Protein AF-A0A0G0URJ5-F1 (afdb_monomer)

Foldseek 3Di:
DLLADPLFKDFDDPVRVVVVPPPVDAPPPPPVPDPDVPRDDPGGDMDTDPLNVVSVPDPDDDSVVSVVSNVVSVVVVVVVVVCVVDVPVVVVVVVVCVVVVVVVVVVVVVVVVVVVVPPPDPPDPDDDDDDDDD

Secondary structure (DSSP, 8-state):
-TTS-TTTEEEPPHHHHHHHS-TT-S---EETTEE-TT-S-SSPPEEEPHHHHHHHT----SHHHHHHHHHHHHHHHHHHHHHHH-HHHHHHHHHHHHHHHHHHHHHHHHHHHHHHHTS----PPPP--S----

Radius of gyration: 27.91 Å; Cα contacts (8 Å, |Δi|>4): 62; chains: 1; bounding box: 58×48×79 Å

Solvent-accessible surface area (backbone atoms only — not comparable to full-atom values): 8361 Å² total; per-residue (Å²): 107,93,84,55,54,77,88,24,40,47,71,48,51,70,66,60,47,59,72,65,51,51,98,87,69,62,66,66,46,61,53,100,87,46,89,50,94,77,54,67,81,91,60,76,56,72,46,64,35,78,67,25,52,61,57,68,73,49,86,66,82,49,73,69,51,41,56,52,48,55,52,50,54,54,49,52,49,52,50,50,53,56,37,72,75,29,69,72,57,38,59,54,49,55,58,46,49,58,54,48,55,52,53,51,51,51,51,50,51,51,50,52,50,53,59,62,68,63,59,72,75,81,76,70,83,76,78,83,86,72,90,79,83,132

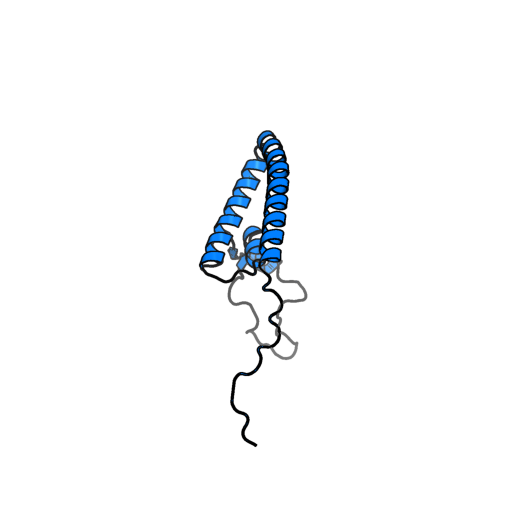Structure (mmCIF, N/CA/C/O backbone):
data_AF-A0A0G0URJ5-F1
#
_entry.id   AF-A0A0G0URJ5-F1
#
loop_
_atom_site.group_PDB
_atom_site.id
_atom_site.type_symbol
_atom_site.label_atom_id
_atom_site.label_alt_id
_atom_site.label_comp_id
_atom_site.label_asym_id
_atom_site.label_entity_id
_atom_site.label_seq_id
_atom_site.pdbx_PDB_ins_code
_atom_site.Cartn_x
_atom_site.Cartn_y
_atom_site.Cartn_z
_atom_site.occupancy
_atom_site.B_iso_or_equiv
_atom_site.auth_seq_id
_atom_site.auth_comp_id
_atom_site.auth_asym_id
_atom_site.auth_atom_id
_atom_site.pdbx_PDB_model_num
ATOM 1 N N . MET A 1 1 ? -0.668 -18.211 -2.301 1.00 58.12 1 MET A N 1
ATOM 2 C CA . MET A 1 1 ? -1.168 -17.404 -3.434 1.00 58.12 1 MET A CA 1
ATOM 3 C C . MET A 1 1 ? -2.301 -16.456 -3.048 1.00 58.12 1 MET A C 1
ATOM 5 O O . MET A 1 1 ? -2.323 -15.365 -3.582 1.00 58.12 1 MET A O 1
ATOM 9 N N . GLU A 1 2 ? -3.189 -16.776 -2.093 1.00 70.56 2 GLU A N 1
ATOM 10 C CA . GLU A 1 2 ? -4.295 -15.860 -1.712 1.00 70.56 2 GLU A CA 1
ATOM 11 C C . GLU A 1 2 ? -3.847 -14.458 -1.252 1.00 70.56 2 GLU A C 1
ATOM 13 O O . GLU A 1 2 ? -4.570 -13.488 -1.446 1.00 70.56 2 GLU A O 1
ATOM 18 N N . ARG A 1 3 ? -2.653 -14.340 -0.651 1.00 71.56 3 ARG A N 1
ATOM 19 C CA . ARG A 1 3 ? -2.109 -13.065 -0.162 1.00 71.56 3 ARG A CA 1
ATOM 20 C C . ARG A 1 3 ? -1.447 -12.218 -1.249 1.00 71.56 3 ARG A C 1
ATOM 22 O O . ARG A 1 3 ? -1.355 -11.023 -1.065 1.00 71.56 3 ARG A O 1
ATOM 29 N N . PHE A 1 4 ? -0.979 -12.788 -2.353 1.00 78.62 4 PHE A N 1
ATOM 30 C CA . PHE A 1 4 ? -0.248 -12.020 -3.363 1.00 78.62 4 PHE A CA 1
ATOM 31 C C . PHE A 1 4 ? -0.852 -12.301 -4.732 1.00 78.62 4 PHE A C 1
ATOM 33 O O . PHE A 1 4 ? -0.513 -13.307 -5.355 1.00 78.62 4 PHE A O 1
ATOM 40 N N . PRO A 1 5 ? -1.795 -11.452 -5.167 1.00 81.25 5 PRO A N 1
ATOM 41 C CA . PRO A 1 5 ? -2.285 -11.460 -6.535 1.00 81.25 5 PRO A CA 1
ATOM 42 C C . PRO A 1 5 ? -1.144 -11.248 -7.546 1.00 81.25 5 PRO A C 1
ATOM 44 O O . PRO A 1 5 ? -0.116 -10.661 -7.211 1.00 81.25 5 PRO A O 1
ATOM 47 N N . ASN A 1 6 ? -1.330 -11.679 -8.796 1.00 83.25 6 ASN A N 1
ATOM 48 C CA . ASN A 1 6 ? -0.296 -11.592 -9.842 1.00 83.25 6 ASN A CA 1
ATOM 49 C C . ASN A 1 6 ? 0.148 -10.150 -10.165 1.00 83.25 6 ASN A C 1
ATOM 51 O O . ASN A 1 6 ? 1.221 -9.943 -10.709 1.00 83.25 6 ASN A O 1
ATOM 55 N N . ASP A 1 7 ? -0.656 -9.145 -9.826 1.00 84.19 7 ASP A N 1
ATOM 56 C CA . ASP A 1 7 ? -0.343 -7.715 -9.949 1.00 84.19 7 ASP A CA 1
ATOM 57 C C . ASP A 1 7 ? 0.598 -7.188 -8.838 1.00 84.19 7 ASP A C 1
ATOM 59 O O . ASP A 1 7 ? 1.132 -6.083 -8.931 1.00 84.19 7 ASP A O 1
ATOM 63 N N . PHE A 1 8 ? 0.843 -7.980 -7.789 1.00 84.88 8 PHE A N 1
ATOM 64 C CA . PHE A 1 8 ? 1.654 -7.592 -6.626 1.00 84.88 8 PHE A CA 1
ATOM 65 C C . PHE A 1 8 ? 3.083 -8.137 -6.699 1.00 84.88 8 PHE A C 1
ATOM 67 O O . PHE A 1 8 ? 3.957 -7.692 -5.951 1.00 84.88 8 PHE A O 1
ATOM 74 N N . MET A 1 9 ? 3.330 -9.106 -7.577 1.00 86.56 9 MET A N 1
ATOM 75 C CA . MET A 1 9 ? 4.627 -9.746 -7.737 1.00 86.56 9 MET A CA 1
ATOM 76 C C . MET A 1 9 ? 4.837 -10.197 -9.177 1.00 86.56 9 MET A C 1
ATOM 78 O O . MET A 1 9 ? 3.913 -10.674 -9.826 1.00 86.56 9 MET A O 1
ATOM 82 N N . PHE A 1 10 ? 6.069 -10.106 -9.652 1.00 87.75 10 PHE A N 1
ATOM 83 C CA . PHE A 1 10 ? 6.470 -10.590 -10.967 1.00 87.75 10 PHE A CA 1
ATOM 84 C C . PHE A 1 10 ? 7.760 -11.392 -10.839 1.00 87.75 10 PHE A C 1
ATOM 86 O O . PHE A 1 10 ? 8.513 -11.237 -9.878 1.00 87.75 10 PHE A O 1
ATOM 93 N N . GLN A 1 11 ? 7.985 -12.318 -11.765 1.00 88.50 11 GLN A N 1
ATOM 94 C CA . GLN A 1 11 ? 9.222 -13.086 -11.786 1.00 88.50 11 GLN A CA 1
ATOM 95 C C . GLN A 1 11 ? 10.289 -12.284 -12.521 1.00 88.50 11 GLN A C 1
ATOM 97 O O . GLN A 1 11 ? 10.015 -11.762 -13.601 1.00 88.50 11 GLN A O 1
ATOM 102 N N . LEU A 1 12 ? 11.482 -12.191 -11.936 1.00 84.50 12 LEU A N 1
ATOM 103 C CA . LEU A 1 12 ? 12.604 -11.520 -12.583 1.00 84.50 12 LEU A CA 1
ATOM 104 C C . LEU A 1 12 ? 13.073 -12.321 -13.794 1.00 84.50 12 LEU A C 1
ATOM 106 O O . LEU A 1 12 ? 13.077 -13.558 -13.776 1.00 84.50 12 LEU A O 1
ATOM 110 N N . THR A 1 13 ? 13.496 -11.613 -14.834 1.00 86.50 13 THR A N 1
ATOM 111 C CA . THR A 1 13 ? 14.182 -12.229 -15.969 1.00 86.50 13 THR A CA 1
ATOM 112 C C . THR A 1 13 ? 15.576 -12.699 -15.560 1.00 86.50 13 THR A C 1
ATOM 114 O O . THR A 1 13 ? 16.129 -12.291 -14.536 1.00 86.50 13 THR A O 1
ATOM 117 N N . LYS A 1 14 ? 16.166 -13.584 -16.370 1.00 81.88 14 LYS A N 1
ATOM 118 C CA . LYS A 1 14 ? 17.525 -14.073 -16.124 1.00 81.88 14 LYS A CA 1
ATOM 119 C C . LYS A 1 14 ? 18.544 -12.929 -16.135 1.00 81.88 14 LYS A C 1
ATOM 121 O O . LYS A 1 14 ? 19.390 -12.884 -15.254 1.00 81.88 14 LYS A O 1
ATOM 126 N N . GLU A 1 15 ? 18.397 -11.988 -17.062 1.00 81.19 15 GLU A N 1
ATOM 127 C CA . GLU A 1 15 ? 19.266 -10.813 -17.186 1.00 81.19 15 GLU A CA 1
ATOM 128 C C . GLU A 1 15 ? 19.136 -9.870 -15.981 1.00 81.19 15 GLU A C 1
ATOM 130 O O . GLU A 1 15 ? 20.139 -9.469 -15.395 1.00 81.19 15 GLU A O 1
ATOM 135 N N . GLU A 1 16 ? 17.910 -9.551 -15.547 1.00 80.31 16 GLU A N 1
ATOM 136 C CA . GLU A 1 16 ? 17.685 -8.743 -14.338 1.00 80.31 16 GLU A CA 1
ATOM 137 C C . GLU A 1 16 ? 18.256 -9.424 -13.093 1.00 80.31 16 GLU A C 1
ATOM 139 O O . GLU A 1 16 ? 18.859 -8.767 -12.247 1.00 80.31 16 GLU A O 1
ATOM 144 N N . PHE A 1 17 ? 18.091 -10.743 -12.982 1.00 78.69 17 PHE A N 1
ATOM 145 C CA . PHE A 1 17 ? 18.622 -11.500 -11.857 1.00 78.69 17 PHE A CA 1
ATOM 146 C C . PHE A 1 17 ? 20.155 -11.540 -11.855 1.00 78.69 17 PHE A C 1
ATOM 148 O O . PHE A 1 17 ? 20.759 -11.344 -10.804 1.00 78.69 17 PHE A O 1
ATOM 155 N N . GLU A 1 18 ? 20.790 -11.731 -13.013 1.00 74.38 18 GLU A N 1
ATOM 156 C CA . GLU A 1 18 ? 22.251 -11.686 -13.155 1.00 74.38 18 GLU A CA 1
ATOM 157 C C . GLU A 1 18 ? 22.821 -10.302 -12.812 1.00 74.38 18 GLU A C 1
ATOM 159 O O . GLU A 1 18 ? 23.851 -10.223 -12.146 1.00 74.38 18 GLU A O 1
ATOM 164 N N . ASN A 1 19 ? 22.115 -9.221 -13.154 1.00 71.38 19 ASN A N 1
ATOM 165 C CA . ASN A 1 19 ? 22.496 -7.856 -12.772 1.00 71.38 19 ASN A CA 1
ATOM 166 C C . ASN A 1 19 ? 22.301 -7.557 -11.271 1.00 71.38 19 ASN A C 1
ATOM 168 O O . ASN A 1 19 ? 22.989 -6.699 -10.719 1.00 71.38 19 ASN A O 1
ATOM 172 N N . LEU A 1 20 ? 21.366 -8.242 -10.602 1.00 65.94 20 LEU A N 1
ATOM 173 C CA . LEU A 1 20 ? 21.119 -8.116 -9.157 1.00 65.94 20 LEU A CA 1
ATOM 174 C C . LEU A 1 20 ? 22.081 -8.954 -8.307 1.00 65.94 20 LEU A C 1
ATOM 176 O O . LEU A 1 20 ? 22.232 -8.698 -7.109 1.00 65.94 20 LEU A O 1
ATOM 180 N N . ILE A 1 21 ? 22.717 -9.963 -8.903 1.00 60.72 21 ILE A N 1
ATOM 181 C CA . ILE A 1 21 ? 23.723 -10.778 -8.237 1.00 60.72 21 ILE A CA 1
ATOM 182 C C . ILE A 1 21 ? 24.956 -9.903 -7.960 1.00 60.72 21 ILE A C 1
ATOM 184 O O . ILE A 1 21 ? 25.727 -9.544 -8.845 1.00 60.72 21 ILE A O 1
ATOM 188 N N . PHE A 1 22 ? 25.127 -9.543 -6.689 1.00 55.81 22 PHE A N 1
ATOM 189 C CA . PHE A 1 22 ? 26.247 -8.751 -6.194 1.00 55.81 22 PHE A CA 1
ATOM 190 C C . PHE A 1 22 ? 27.583 -9.410 -6.574 1.00 55.81 22 PHE A C 1
ATOM 192 O O . PHE A 1 22 ? 27.808 -10.572 -6.233 1.00 55.81 22 PHE A O 1
ATOM 199 N N . GLN A 1 23 ? 28.492 -8.655 -7.208 1.00 54.16 23 GLN A N 1
ATOM 200 C CA . GLN A 1 23 ? 29.807 -9.129 -7.684 1.00 54.16 23 GLN A CA 1
ATOM 201 C C . GLN A 1 23 ? 30.663 -9.843 -6.616 1.00 54.16 23 GLN A C 1
ATOM 203 O O . GLN A 1 23 ? 31.573 -10.589 -6.961 1.00 54.16 23 GLN A O 1
ATOM 208 N N . PHE A 1 24 ? 30.369 -9.644 -5.326 1.00 51.38 24 PHE A N 1
ATOM 209 C CA . PHE A 1 24 ? 31.146 -10.182 -4.203 1.00 51.38 24 PHE A CA 1
ATOM 210 C C . PHE A 1 24 ? 30.342 -11.052 -3.222 1.00 51.38 24 PHE A C 1
ATOM 212 O O . PHE A 1 24 ? 30.843 -11.368 -2.145 1.00 51.38 24 PHE A O 1
ATOM 219 N N . GLY A 1 25 ? 29.098 -11.424 -3.541 1.00 50.22 25 GLY A N 1
ATOM 220 C CA . GLY A 1 25 ? 28.185 -11.978 -2.534 1.00 50.22 25 GLY A CA 1
ATOM 221 C C . GLY A 1 25 ? 27.086 -12.887 -3.064 1.00 50.22 25 GLY A C 1
ATOM 222 O O . GLY A 1 25 ? 25.999 -12.917 -2.499 1.00 50.22 25 GLY A O 1
ATOM 223 N N . THR A 1 26 ? 27.329 -13.628 -4.137 1.00 47.75 26 THR A N 1
ATOM 224 C CA . THR A 1 26 ? 26.528 -14.819 -4.444 1.00 47.75 26 THR A CA 1
ATOM 225 C C . THR A 1 26 ? 27.093 -16.006 -3.687 1.00 47.75 26 THR A C 1
ATOM 227 O O . THR A 1 26 ? 28.287 -16.054 -3.401 1.00 47.75 26 THR A O 1
ATOM 230 N N . SER A 1 27 ? 26.238 -16.981 -3.389 1.00 43.03 27 SER A N 1
ATOM 231 C CA . SER A 1 27 ? 26.580 -18.300 -2.860 1.00 43.03 27 SER A CA 1
ATOM 232 C C . SER A 1 27 ? 27.488 -19.087 -3.816 1.00 43.03 27 SER A C 1
ATOM 234 O O . SER A 1 27 ? 27.131 -20.147 -4.324 1.00 43.03 27 SER A O 1
ATOM 236 N N . ASN A 1 28 ? 28.709 -18.605 -4.031 1.00 44.19 28 ASN A N 1
ATOM 237 C CA . ASN A 1 28 ? 29.814 -19.459 -4.394 1.00 44.19 28 ASN A CA 1
ATOM 238 C C . ASN A 1 28 ? 30.131 -20.288 -3.153 1.00 44.19 28 ASN A C 1
ATOM 240 O O . ASN A 1 28 ? 30.991 -19.971 -2.339 1.00 44.19 28 ASN A O 1
ATOM 244 N N . LEU A 1 29 ? 29.485 -21.444 -3.091 1.00 43.75 29 LEU A N 1
ATOM 245 C CA . LEU A 1 29 ? 30.058 -22.667 -2.542 1.00 43.75 29 LEU A CA 1
ATOM 246 C C . LEU A 1 29 ? 31.277 -23.131 -3.389 1.00 43.75 29 LEU A C 1
ATOM 248 O O . LEU A 1 29 ? 31.467 -24.313 -3.655 1.00 43.75 29 LEU A O 1
ATOM 252 N N . MET A 1 30 ? 32.096 -22.176 -3.836 1.00 41.94 30 MET A N 1
ATOM 253 C CA . MET A 1 30 ? 33.453 -22.368 -4.314 1.00 41.94 30 MET A CA 1
ATOM 254 C C . MET A 1 30 ? 34.363 -21.780 -3.242 1.00 41.94 30 MET A C 1
ATOM 256 O O . MET A 1 30 ? 34.964 -20.720 -3.409 1.00 41.94 30 MET A O 1
ATOM 260 N N . SER A 1 31 ? 34.465 -22.480 -2.112 1.00 42.38 31 SER A N 1
ATOM 261 C CA . SER A 1 31 ? 35.747 -22.448 -1.423 1.00 42.38 31 SER A CA 1
ATOM 262 C C . SER A 1 31 ? 36.749 -23.111 -2.371 1.00 42.38 31 SER A C 1
ATOM 264 O O . SER A 1 31 ? 36.411 -24.081 -3.052 1.00 42.38 31 SER A O 1
ATOM 266 N N . GLN A 1 32 ? 37.979 -22.603 -2.431 1.00 50.03 32 GLN A N 1
ATOM 267 C CA . GLN A 1 32 ? 39.060 -23.129 -3.282 1.00 50.03 32 GLN A CA 1
ATOM 268 C C . GLN A 1 32 ? 39.372 -24.625 -3.057 1.00 50.03 32 GLN A C 1
ATOM 270 O O . GLN A 1 32 ? 40.215 -25.183 -3.749 1.00 50.03 32 GLN A O 1
ATOM 275 N N . PHE A 1 33 ? 38.693 -25.278 -2.109 1.00 50.62 33 PHE A N 1
ATOM 276 C CA . PHE A 1 33 ? 38.913 -26.657 -1.704 1.00 50.62 33 PHE A CA 1
ATOM 277 C C . PHE A 1 33 ? 37.698 -27.586 -1.854 1.00 50.62 33 PHE A C 1
ATOM 279 O O . PHE A 1 33 ? 37.867 -28.799 -1.762 1.00 50.62 33 PHE A O 1
ATOM 286 N N . VAL A 1 34 ? 36.480 -27.076 -2.091 1.00 39.97 34 VAL A N 1
ATOM 287 C CA . VAL A 1 34 ? 35.282 -27.923 -2.238 1.00 39.97 34 VAL A CA 1
ATOM 288 C C . VAL A 1 34 ? 34.396 -27.378 -3.354 1.00 39.97 34 VAL A C 1
ATOM 290 O O . VAL A 1 34 ? 33.678 -26.398 -3.180 1.00 39.97 34 VAL A O 1
ATOM 293 N N . ILE A 1 35 ? 34.421 -28.045 -4.509 1.00 43.66 35 ILE A N 1
ATOM 294 C CA . ILE A 1 35 ? 33.499 -27.780 -5.617 1.00 43.66 35 ILE A CA 1
ATOM 295 C C . ILE A 1 35 ? 32.158 -28.414 -5.249 1.00 43.66 35 ILE A C 1
ATOM 297 O O . ILE A 1 35 ? 31.915 -29.584 -5.539 1.00 43.66 35 ILE A O 1
ATOM 301 N N . SER A 1 36 ? 31.268 -27.664 -4.602 1.00 44.12 36 SER A N 1
ATOM 302 C CA . SER A 1 36 ? 29.866 -28.082 -4.526 1.00 44.12 36 SER A CA 1
ATOM 303 C C . SER A 1 36 ? 29.038 -27.262 -5.513 1.00 44.12 36 SER A C 1
ATOM 305 O O . SER A 1 36 ? 28.687 -26.111 -5.286 1.00 44.12 36 SER A O 1
ATOM 307 N N . SER A 1 37 ? 28.704 -27.891 -6.643 1.00 52.03 37 SER A N 1
ATOM 308 C CA . SER A 1 37 ? 27.916 -27.333 -7.759 1.00 52.03 37 SER A CA 1
ATOM 309 C C . SER A 1 37 ? 26.422 -27.124 -7.451 1.00 52.03 37 SER A C 1
ATOM 311 O O . SER A 1 37 ? 25.607 -26.954 -8.354 1.00 52.03 37 SER A O 1
ATOM 313 N N . HIS A 1 38 ? 26.029 -27.159 -6.177 1.00 49.25 38 HIS A N 1
ATOM 314 C CA . HIS A 1 38 ? 24.633 -27.305 -5.755 1.00 49.25 38 HIS A CA 1
ATOM 315 C C . HIS A 1 38 ? 24.042 -26.045 -5.094 1.00 49.25 38 HIS A C 1
ATOM 317 O O . HIS A 1 38 ? 22.924 -26.101 -4.587 1.00 49.25 38 HIS A O 1
ATOM 323 N N . GLY A 1 39 ? 24.762 -24.916 -5.105 1.00 51.16 39 GLY A N 1
ATOM 324 C CA . GLY A 1 39 ? 24.452 -23.726 -4.295 1.00 51.16 39 GLY A CA 1
ATOM 325 C C . GLY A 1 39 ? 23.729 -22.562 -4.986 1.00 51.16 39 GLY A C 1
ATOM 326 O O . GLY A 1 39 ? 23.556 -21.520 -4.358 1.00 51.16 39 GLY A O 1
ATOM 327 N N . GLY A 1 40 ? 23.329 -22.696 -6.254 1.00 62.84 40 GLY A N 1
ATOM 328 C CA . GLY A 1 40 ? 22.601 -21.651 -6.987 1.00 62.84 40 GLY A CA 1
ATOM 329 C C . GLY A 1 40 ? 21.078 -21.747 -6.829 1.00 62.84 40 GLY A C 1
ATOM 330 O O . GLY A 1 40 ? 20.519 -22.843 -6.711 1.00 62.84 40 GLY A O 1
ATOM 331 N N . THR A 1 41 ? 20.376 -20.611 -6.873 1.00 61.94 41 THR A N 1
ATOM 332 C CA . THR A 1 41 ? 18.908 -20.580 -6.968 1.00 61.94 41 THR A CA 1
ATOM 333 C C . THR A 1 41 ? 18.456 -21.259 -8.265 1.00 61.94 41 THR A C 1
ATOM 335 O O . THR A 1 41 ? 18.621 -20.729 -9.357 1.00 61.94 41 THR A O 1
ATOM 338 N N . ARG A 1 42 ? 17.856 -22.454 -8.158 1.00 67.81 42 ARG A N 1
ATOM 339 C CA . ARG A 1 42 ? 17.393 -23.251 -9.318 1.00 67.81 42 ARG A CA 1
ATOM 340 C C . ARG A 1 42 ? 16.195 -22.643 -10.060 1.00 67.81 42 ARG A C 1
ATOM 342 O O . ARG A 1 42 ? 15.844 -23.108 -11.139 1.00 67.81 42 ARG A O 1
ATOM 349 N N . LYS A 1 43 ? 15.527 -21.657 -9.457 1.00 71.50 43 LYS A N 1
ATOM 350 C CA . LYS A 1 43 ? 14.370 -20.944 -10.010 1.00 71.50 43 LYS A CA 1
ATOM 351 C C . LYS A 1 43 ? 14.616 -19.446 -9.896 1.00 71.50 43 LYS A C 1
ATOM 353 O O . LYS A 1 43 ? 15.133 -19.000 -8.872 1.00 71.50 43 LYS A O 1
ATOM 358 N N . LEU A 1 44 ? 14.212 -18.698 -10.922 1.00 81.06 44 LEU A N 1
ATOM 359 C CA . LEU A 1 44 ? 14.271 -17.239 -10.907 1.00 81.06 44 LEU A CA 1
ATOM 360 C C . LEU A 1 44 ? 13.393 -16.702 -9.766 1.00 81.06 44 LEU A C 1
ATOM 362 O O . LEU A 1 44 ? 12.254 -17.171 -9.619 1.00 81.06 44 LEU A O 1
ATOM 366 N N . PRO A 1 45 ? 13.905 -15.773 -8.945 1.00 82.62 45 PRO A N 1
ATOM 367 C CA . PRO A 1 45 ? 13.153 -15.230 -7.825 1.00 82.62 45 PRO A CA 1
ATOM 368 C C . PRO A 1 45 ? 12.002 -14.335 -8.296 1.00 82.62 45 PRO A C 1
ATOM 370 O O . PRO A 1 45 ? 12.023 -13.765 -9.387 1.00 82.62 45 PRO A O 1
ATOM 373 N N . TYR A 1 46 ? 10.998 -14.199 -7.432 1.00 84.75 46 TYR A N 1
ATOM 374 C CA . TYR A 1 46 ? 9.937 -13.215 -7.602 1.00 84.75 46 TYR A CA 1
ATOM 375 C C . TYR A 1 46 ? 10.311 -11.910 -6.902 1.00 84.75 46 TYR A C 1
ATOM 377 O O . TYR A 1 46 ? 10.766 -11.928 -5.757 1.00 84.75 46 TYR A O 1
ATOM 385 N N . ALA A 1 47 ? 10.070 -10.795 -7.579 1.00 84.50 47 ALA A N 1
ATOM 386 C CA . ALA A 1 47 ? 10.143 -9.453 -7.029 1.00 84.50 47 ALA A CA 1
ATOM 387 C C . ALA A 1 47 ? 8.730 -8.917 -6.771 1.00 84.50 47 ALA A C 1
ATOM 389 O O . ALA A 1 47 ? 7.773 -9.273 -7.461 1.00 84.50 47 ALA A O 1
ATOM 390 N N . PHE A 1 48 ? 8.596 -8.062 -5.759 1.00 85.25 48 PHE A N 1
ATOM 391 C CA . PHE A 1 48 ? 7.332 -7.412 -5.426 1.00 85.25 48 PHE A CA 1
ATOM 392 C C . PHE A 1 48 ? 7.244 -6.042 -6.089 1.00 85.25 48 PHE A C 1
ATOM 394 O O . PHE A 1 48 ? 8.227 -5.306 -6.147 1.00 85.25 48 PHE A O 1
ATOM 401 N N . THR A 1 49 ? 6.048 -5.683 -6.547 1.00 85.75 49 THR A N 1
ATOM 402 C CA . THR A 1 49 ? 5.743 -4.308 -6.959 1.00 85.75 49 THR A CA 1
ATOM 403 C C . THR A 1 49 ? 5.604 -3.415 -5.720 1.00 85.75 49 THR A C 1
ATOM 405 O O . THR A 1 49 ? 5.508 -3.915 -4.597 1.00 85.75 49 THR A O 1
ATOM 408 N N . GLU A 1 50 ? 5.551 -2.089 -5.881 1.00 80.62 50 GLU A N 1
ATOM 409 C CA . GLU A 1 50 ? 5.350 -1.153 -4.754 1.00 80.62 50 GLU A CA 1
ATOM 410 C C . GLU A 1 50 ? 4.127 -1.528 -3.893 1.00 80.62 50 GLU A C 1
ATOM 412 O O . GLU A 1 50 ? 4.164 -1.500 -2.661 1.00 80.62 50 GLU A O 1
ATOM 417 N N . GLN A 1 51 ? 3.053 -1.961 -4.557 1.00 81.00 51 GLN A N 1
ATOM 418 C CA . GLN A 1 51 ? 1.824 -2.451 -3.930 1.00 81.00 51 GLN A CA 1
ATOM 419 C C . GLN A 1 51 ? 2.049 -3.786 -3.199 1.00 81.00 51 GLN A C 1
ATOM 421 O O . GLN A 1 51 ? 1.524 -3.994 -2.104 1.00 81.00 51 GLN A O 1
ATOM 426 N N . GLY A 1 52 ? 2.878 -4.669 -3.765 1.00 80.12 52 GLY A N 1
ATOM 427 C CA . GLY A 1 52 ? 3.364 -5.898 -3.132 1.00 80.12 52 GLY A CA 1
ATOM 428 C C . GLY A 1 52 ? 4.109 -5.656 -1.823 1.00 80.12 52 GLY A C 1
ATOM 429 O O . GLY A 1 52 ? 3.835 -6.323 -0.823 1.00 80.12 52 GLY A O 1
ATOM 430 N N . VAL A 1 53 ? 4.990 -4.654 -1.796 1.00 77.50 53 VAL A N 1
ATOM 431 C CA . VAL A 1 53 ? 5.735 -4.263 -0.588 1.00 77.50 53 VAL A CA 1
ATOM 432 C C . VAL A 1 53 ? 4.793 -3.708 0.486 1.00 77.50 53 VAL A C 1
ATOM 434 O O . VAL A 1 53 ? 4.893 -4.095 1.652 1.00 77.50 53 VAL A O 1
ATOM 437 N N . ALA A 1 54 ? 3.814 -2.881 0.104 1.00 78.88 54 ALA A N 1
ATOM 438 C CA . ALA A 1 54 ? 2.773 -2.406 1.022 1.00 78.88 54 ALA A CA 1
ATOM 439 C C . ALA A 1 54 ? 1.905 -3.550 1.583 1.00 78.88 54 ALA A C 1
ATOM 441 O O . ALA A 1 54 ? 1.405 -3.483 2.705 1.00 78.88 54 ALA A O 1
ATOM 442 N N . MET A 1 55 ? 1.740 -4.635 0.826 1.00 79.56 55 MET A N 1
ATOM 443 C CA . MET A 1 55 ? 1.011 -5.808 1.292 1.00 79.56 55 MET A CA 1
ATOM 444 C C . MET A 1 55 ? 1.822 -6.660 2.280 1.00 79.56 55 MET A C 1
ATOM 446 O O . MET A 1 55 ? 1.247 -7.218 3.223 1.00 79.56 55 MET A O 1
ATOM 450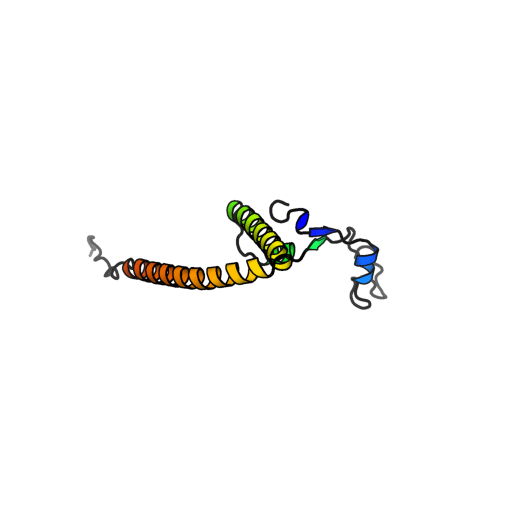 N N . LEU A 1 56 ? 3.148 -6.725 2.110 1.00 72.12 56 LEU A N 1
ATOM 451 C CA . LEU A 1 56 ? 4.067 -7.404 3.033 1.00 72.12 56 LEU A CA 1
ATOM 452 C C . LEU A 1 56 ? 4.129 -6.735 4.408 1.00 72.12 56 LEU A C 1
ATOM 454 O O . LEU A 1 56 ? 4.218 -7.434 5.414 1.00 72.12 56 LEU A O 1
ATOM 458 N N . SER A 1 57 ? 4.031 -5.405 4.466 1.00 67.69 57 SER A N 1
ATOM 459 C CA . SER A 1 57 ? 4.072 -4.658 5.730 1.00 67.69 57 SER A CA 1
ATOM 460 C C . SER A 1 57 ? 2.790 -4.782 6.569 1.00 67.69 57 SER A C 1
ATOM 462 O O . SER A 1 57 ? 2.733 -4.287 7.696 1.00 67.69 57 SER A O 1
ATOM 464 N N . SER A 1 58 ? 1.759 -5.471 6.065 1.00 74.75 58 SER A N 1
ATOM 465 C CA . SER A 1 58 ? 0.506 -5.680 6.793 1.00 74.75 58 SER A CA 1
ATOM 466 C C . SER A 1 58 ? 0.585 -6.848 7.792 1.00 74.75 58 SER A C 1
ATOM 468 O O . SER A 1 58 ? 0.789 -8.006 7.428 1.00 74.75 58 SER A O 1
ATOM 470 N N . VAL A 1 59 ? 0.337 -6.547 9.072 1.00 74.19 59 VAL A N 1
ATOM 471 C CA . VAL A 1 59 ? 0.343 -7.516 10.195 1.00 74.19 59 VAL A CA 1
ATOM 472 C C . VAL A 1 59 ? -0.885 -8.446 10.179 1.00 74.19 59 VAL A C 1
ATOM 474 O O . VAL A 1 59 ? -0.934 -9.471 10.858 1.00 74.19 59 VAL A O 1
ATOM 477 N N . LEU A 1 60 ? -1.912 -8.106 9.398 1.00 79.12 60 LEU A N 1
ATOM 478 C CA . LEU A 1 60 ? -3.190 -8.812 9.396 1.00 79.12 60 LEU A CA 1
ATOM 479 C C . LEU A 1 60 ? -3.081 -10.169 8.690 1.00 79.12 60 LEU A C 1
ATOM 481 O O . LEU A 1 60 ? -2.736 -10.219 7.515 1.00 79.12 60 LEU A O 1
ATOM 485 N N . ASN A 1 61 ? -3.429 -11.260 9.383 1.00 80.38 61 ASN A N 1
ATOM 486 C CA . ASN A 1 61 ? -3.282 -12.640 8.888 1.00 80.38 61 ASN A CA 1
ATOM 487 C C . ASN A 1 61 ? -4.596 -13.380 8.585 1.00 80.38 61 ASN A C 1
ATOM 489 O O . ASN A 1 61 ? -4.560 -14.485 8.047 1.00 80.38 61 ASN A O 1
ATOM 493 N N . SER A 1 62 ? -5.763 -12.812 8.907 1.00 88.25 62 SER A N 1
ATOM 494 C CA . SER A 1 62 ? -7.040 -13.488 8.645 1.00 88.25 62 SER A CA 1
ATOM 495 C C . SER A 1 62 ? -7.421 -13.417 7.163 1.00 88.25 62 SER A C 1
ATOM 497 O O . SER A 1 62 ? -7.181 -12.406 6.504 1.00 88.25 62 SER A O 1
ATOM 499 N N . LYS A 1 63 ? -8.081 -14.459 6.635 1.00 86.06 63 LYS A N 1
ATOM 500 C CA . LYS A 1 63 ? -8.525 -14.510 5.225 1.00 86.06 63 LYS A CA 1
ATOM 501 C C . LYS A 1 63 ? -9.339 -13.277 4.823 1.00 86.06 63 LYS A C 1
ATOM 503 O O . LYS A 1 63 ? -9.092 -12.669 3.787 1.00 86.06 63 LYS A O 1
ATOM 508 N N . ARG A 1 64 ? -10.271 -12.860 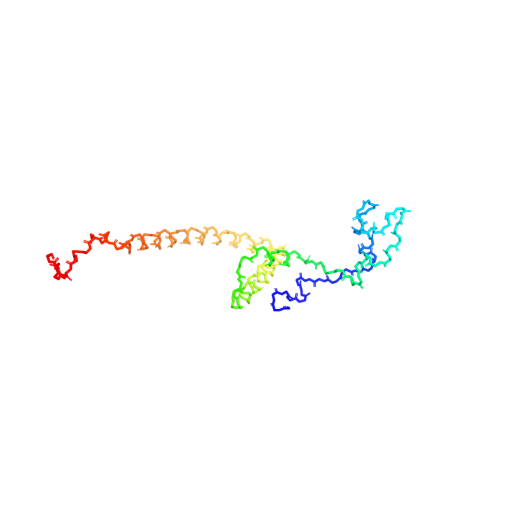5.687 1.00 86.19 64 ARG A N 1
ATOM 509 C CA . ARG A 1 64 ? -11.082 -11.655 5.472 1.00 86.19 64 ARG A CA 1
ATOM 510 C C . ARG A 1 64 ? -10.221 -10.392 5.438 1.00 86.19 64 ARG A C 1
ATOM 512 O O . ARG A 1 64 ? -10.435 -9.548 4.577 1.00 86.19 64 ARG A O 1
ATOM 519 N N . ALA A 1 65 ? -9.249 -10.267 6.340 1.00 85.06 65 ALA A N 1
ATOM 520 C CA . ALA A 1 65 ? -8.380 -9.099 6.369 1.00 85.06 65 ALA A CA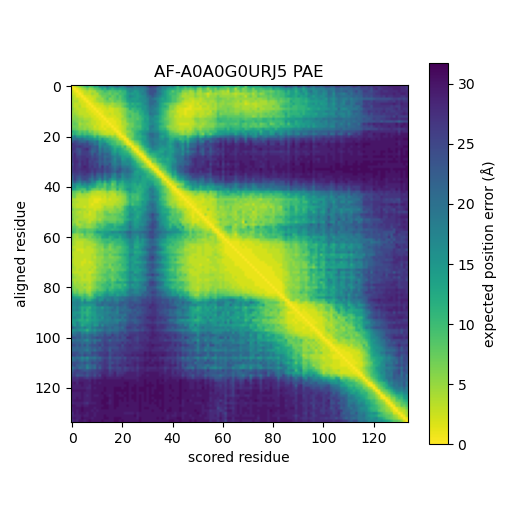 1
ATOM 521 C C . ALA A 1 65 ? -7.438 -9.038 5.160 1.00 85.06 65 ALA A C 1
ATOM 523 O O . ALA A 1 65 ? -7.202 -7.952 4.646 1.00 85.06 65 ALA A O 1
ATOM 524 N N . ILE A 1 66 ? -6.963 -10.184 4.665 1.00 85.19 66 ILE A N 1
ATOM 525 C CA . ILE A 1 66 ? -6.163 -10.261 3.436 1.00 85.19 66 ILE A CA 1
ATOM 526 C C . ILE A 1 66 ? -6.973 -9.727 2.247 1.00 85.19 66 ILE A C 1
ATOM 528 O O . ILE A 1 66 ? -6.493 -8.847 1.538 1.00 85.19 66 ILE A O 1
ATOM 532 N N . LEU A 1 67 ? -8.220 -10.180 2.072 1.00 86.31 67 LEU A N 1
ATOM 533 C CA . LEU A 1 67 ? -9.090 -9.716 0.982 1.00 86.31 67 LEU A CA 1
ATOM 534 C C . LEU A 1 67 ? -9.379 -8.214 1.055 1.00 86.31 67 LEU A C 1
ATOM 536 O O . LEU A 1 67 ? -9.285 -7.512 0.048 1.00 86.31 67 LEU A O 1
ATOM 540 N N . VAL A 1 68 ? -9.703 -7.715 2.250 1.00 86.25 68 VAL A N 1
ATOM 541 C CA . VAL A 1 68 ? -9.956 -6.286 2.464 1.00 86.25 68 VAL A CA 1
ATOM 542 C C . VAL A 1 68 ? -8.689 -5.471 2.201 1.00 86.25 68 VAL A C 1
ATOM 544 O O . VAL A 1 68 ? -8.759 -4.448 1.526 1.00 86.25 68 VAL A O 1
ATOM 547 N N . ASN A 1 69 ? -7.520 -5.938 2.645 1.00 84.88 69 ASN A N 1
ATOM 548 C CA . ASN A 1 69 ? -6.257 -5.243 2.406 1.00 84.88 69 ASN A CA 1
ATOM 549 C C . ASN A 1 69 ? -5.914 -5.155 0.906 1.00 84.88 69 ASN A C 1
ATOM 551 O O . ASN A 1 69 ? -5.538 -4.088 0.428 1.00 84.88 69 ASN A O 1
ATOM 555 N N . ILE A 1 70 ? -6.134 -6.231 0.135 1.00 85.56 70 ILE A N 1
ATOM 556 C CA . ILE A 1 70 ? -5.973 -6.208 -1.334 1.00 85.56 70 ILE A CA 1
ATOM 557 C C . ILE A 1 70 ? -6.850 -5.114 -1.954 1.00 85.56 70 ILE A C 1
ATOM 559 O O . ILE A 1 70 ? -6.392 -4.344 -2.801 1.00 85.56 70 ILE A O 1
ATOM 563 N N . GLN A 1 71 ? -8.117 -5.036 -1.537 1.00 87.44 71 GLN A N 1
ATOM 564 C CA . GLN A 1 71 ? -9.057 -4.040 -2.055 1.00 87.44 71 GLN A CA 1
ATOM 565 C C . GLN A 1 71 ? -8.639 -2.615 -1.689 1.00 87.44 71 GLN A C 1
ATOM 567 O O . GLN A 1 71 ? -8.707 -1.732 -2.548 1.00 87.44 71 GLN A O 1
ATOM 572 N N . ILE A 1 72 ? -8.174 -2.401 -0.456 1.00 86.69 72 ILE A N 1
ATOM 573 C CA . ILE A 1 72 ? -7.666 -1.111 0.022 1.00 86.69 72 ILE A CA 1
ATOM 574 C C . ILE A 1 72 ? -6.475 -0.667 -0.834 1.00 86.69 72 ILE A C 1
ATOM 576 O O . ILE A 1 72 ? -6.505 0.420 -1.405 1.00 86.69 72 ILE A O 1
ATOM 580 N N . ILE A 1 73 ? -5.458 -1.516 -1.004 1.00 85.44 73 ILE A N 1
ATOM 581 C CA . ILE A 1 73 ? -4.256 -1.165 -1.777 1.00 85.44 73 ILE A CA 1
ATOM 582 C C . ILE A 1 73 ? -4.624 -0.819 -3.231 1.00 85.44 73 ILE A C 1
ATOM 584 O O . ILE A 1 73 ? -4.230 0.232 -3.745 1.00 85.44 73 ILE A O 1
ATOM 588 N N . ARG A 1 74 ? -5.460 -1.634 -3.887 1.00 87.88 74 ARG A N 1
ATOM 589 C CA . ARG A 1 74 ? -5.907 -1.369 -5.267 1.00 87.88 74 ARG A CA 1
ATOM 590 C C . ARG A 1 74 ? -6.708 -0.074 -5.395 1.00 87.88 74 ARG A C 1
ATOM 592 O O . ARG A 1 74 ? -6.517 0.665 -6.360 1.00 87.88 74 ARG A O 1
ATOM 599 N N . THR A 1 75 ? -7.600 0.216 -4.447 1.00 87.06 75 THR A N 1
ATOM 600 C CA . THR A 1 75 ? -8.369 1.472 -4.474 1.00 87.06 75 THR A CA 1
ATOM 601 C C . THR A 1 75 ? -7.469 2.679 -4.262 1.00 87.06 75 THR A C 1
ATOM 603 O O . THR A 1 75 ? -7.569 3.626 -5.036 1.00 87.06 75 THR A O 1
ATOM 606 N N . PHE A 1 76 ? -6.536 2.633 -3.310 1.00 84.81 76 PHE A N 1
ATOM 607 C CA . PHE A 1 76 ? -5.570 3.716 -3.115 1.00 84.81 76 PHE A CA 1
ATOM 608 C C . PHE A 1 76 ? -4.708 3.971 -4.350 1.00 84.81 76 PHE A C 1
ATOM 610 O O . PHE A 1 76 ? -4.448 5.128 -4.680 1.00 84.81 76 PHE A O 1
ATOM 617 N N . THR A 1 77 ? -4.310 2.918 -5.064 1.00 84.69 77 THR A N 1
ATOM 618 C CA . THR A 1 77 ? -3.486 3.083 -6.268 1.00 84.69 77 THR A CA 1
ATOM 619 C C . THR A 1 77 ? -4.273 3.785 -7.373 1.00 84.69 77 THR A C 1
ATOM 621 O O . THR A 1 77 ? -3.835 4.813 -7.883 1.00 84.69 77 THR A O 1
ATOM 624 N N . LYS A 1 78 ? -5.497 3.316 -7.652 1.00 85.50 78 LYS A N 1
ATOM 625 C CA . LYS A 1 78 ? -6.393 3.959 -8.626 1.00 85.50 78 LYS A CA 1
ATOM 626 C C . LYS A 1 78 ? -6.724 5.400 -8.248 1.00 85.50 78 LYS A C 1
ATOM 628 O O . LYS A 1 78 ? -6.761 6.274 -9.108 1.00 85.50 78 LYS A O 1
ATOM 633 N N . LEU A 1 79 ? -6.956 5.668 -6.963 1.00 82.38 79 LEU A N 1
ATOM 634 C CA . LEU A 1 79 ? -7.180 7.029 -6.477 1.00 82.38 79 LEU A CA 1
ATOM 635 C C . LEU A 1 79 ? -5.958 7.911 -6.746 1.00 82.38 79 LEU A C 1
ATOM 637 O O . LEU A 1 79 ? -6.113 9.025 -7.239 1.00 82.38 79 LEU A O 1
ATOM 641 N N . ARG A 1 80 ? -4.746 7.414 -6.482 1.00 81.25 80 ARG A N 1
ATOM 642 C CA . ARG A 1 80 ? -3.508 8.156 -6.736 1.00 81.25 80 ARG A CA 1
ATOM 643 C C . ARG A 1 80 ? -3.297 8.439 -8.223 1.00 81.25 80 ARG A C 1
ATOM 645 O O . ARG A 1 80 ? -2.929 9.561 -8.563 1.00 81.25 80 ARG A O 1
ATOM 652 N N . GLU A 1 81 ? -3.577 7.475 -9.095 1.00 83.06 81 GLU A N 1
ATOM 653 C CA . GLU A 1 81 ? -3.536 7.659 -10.552 1.00 83.06 81 GLU A CA 1
ATOM 654 C C . GLU A 1 81 ? -4.517 8.752 -11.005 1.00 83.06 81 GLU A C 1
ATOM 656 O O . GLU A 1 81 ? -4.118 9.703 -11.675 1.00 83.06 81 GLU A O 1
ATOM 661 N N . LEU A 1 82 ? -5.776 8.693 -10.556 1.00 80.62 82 LEU A N 1
ATOM 662 C CA . LEU A 1 82 ? -6.794 9.705 -10.874 1.00 80.62 82 LEU A CA 1
ATOM 663 C C . LEU A 1 82 ? -6.433 11.107 -10.360 1.00 80.62 82 LEU A C 1
ATOM 665 O O . LEU A 1 82 ? -6.772 12.120 -10.983 1.00 80.62 82 LEU A O 1
ATOM 669 N N . LEU A 1 83 ? -5.769 11.179 -9.206 1.00 74.88 83 LEU A N 1
ATOM 670 C CA . LEU A 1 83 ? -5.288 12.428 -8.622 1.00 74.88 83 LEU A CA 1
ATOM 671 C C . LEU A 1 83 ? -4.092 13.003 -9.380 1.00 74.88 83 LEU A C 1
ATOM 673 O O . LEU A 1 83 ? -3.982 14.226 -9.497 1.00 74.88 83 LEU A O 1
ATOM 677 N N . ALA A 1 84 ? -3.215 12.142 -9.895 1.00 75.75 84 ALA A N 1
ATOM 678 C CA . ALA A 1 84 ? -2.086 12.551 -10.718 1.00 75.75 84 ALA A CA 1
ATOM 679 C C . ALA A 1 84 ? -2.555 13.162 -12.047 1.00 75.75 84 ALA A C 1
ATOM 681 O O . ALA A 1 84 ? -1.975 14.148 -12.499 1.00 75.75 84 ALA A O 1
ATOM 682 N N . THR A 1 85 ? -3.645 12.651 -12.631 1.00 75.12 85 THR A N 1
ATOM 683 C CA . THR A 1 85 ? -4.189 13.181 -13.891 1.00 75.12 85 THR A CA 1
ATOM 684 C C . THR A 1 85 ? -5.020 14.457 -13.716 1.00 75.12 85 THR A C 1
ATOM 686 O O . THR A 1 85 ? -5.175 15.210 -14.673 1.00 75.12 85 THR A O 1
ATOM 689 N N . ASN A 1 86 ? -5.565 14.737 -12.522 1.00 72.69 86 ASN A N 1
ATOM 690 C CA . ASN A 1 86 ? -6.509 15.843 -12.306 1.00 72.69 86 ASN A CA 1
ATOM 691 C C . ASN A 1 86 ? -6.153 16.733 -11.101 1.00 72.69 86 ASN A C 1
ATOM 693 O O . ASN A 1 86 ? -6.626 16.537 -9.977 1.00 72.69 86 ASN A O 1
ATOM 697 N N . THR A 1 87 ? -5.419 17.817 -11.359 1.00 72.06 87 THR A N 1
ATOM 698 C CA . THR A 1 87 ? -4.997 18.805 -10.344 1.00 72.06 87 THR A CA 1
ATOM 699 C C . THR A 1 87 ? -6.163 19.465 -9.598 1.00 72.06 87 THR A C 1
ATOM 701 O O . THR A 1 87 ? -6.097 19.653 -8.382 1.00 72.06 87 THR A O 1
ATOM 704 N N . LYS A 1 88 ? -7.269 19.772 -10.290 1.00 72.00 88 LYS A N 1
ATOM 705 C CA . LYS A 1 88 ? -8.482 20.346 -9.673 1.00 72.00 88 LYS A CA 1
ATOM 706 C C . LYS A 1 88 ? -9.182 19.363 -8.725 1.00 72.00 88 LYS A C 1
ATOM 708 O O . LYS A 1 88 ? -9.659 19.775 -7.668 1.00 72.00 88 LYS A O 1
ATOM 713 N N . LEU A 1 89 ? -9.224 18.073 -9.076 1.00 69.56 89 LEU A N 1
ATOM 714 C CA . LEU A 1 89 ? -9.789 17.033 -8.209 1.00 69.56 89 LEU A CA 1
ATOM 715 C C . LEU A 1 89 ? -8.920 16.830 -6.966 1.00 69.56 89 LEU A C 1
ATOM 717 O O . LEU A 1 89 ? -9.463 16.758 -5.865 1.00 69.56 89 LEU A O 1
ATOM 721 N N . ARG A 1 90 ? -7.590 16.865 -7.119 1.00 72.69 90 ARG A N 1
ATOM 722 C CA . ARG A 1 90 ? -6.633 16.801 -6.003 1.00 72.69 90 ARG A CA 1
ATOM 723 C C . ARG A 1 90 ? -6.895 17.858 -4.939 1.00 72.69 90 ARG A C 1
ATOM 725 O O . ARG A 1 90 ? -7.068 17.514 -3.776 1.00 72.69 90 ARG A O 1
ATOM 732 N N . ILE A 1 91 ? -7.025 19.123 -5.340 1.00 75.81 91 ILE A N 1
ATOM 733 C CA . ILE A 1 91 ? -7.280 20.235 -4.407 1.00 75.81 91 ILE A CA 1
ATOM 734 C C . ILE A 1 91 ? -8.626 20.065 -3.680 1.00 75.81 91 ILE A C 1
ATOM 736 O O . ILE A 1 91 ? -8.750 20.393 -2.499 1.00 75.81 91 ILE A O 1
ATOM 740 N N . LYS A 1 92 ? -9.659 19.561 -4.367 1.00 74.69 92 LYS A N 1
ATOM 741 C CA . LYS A 1 92 ? -10.985 19.350 -3.765 1.0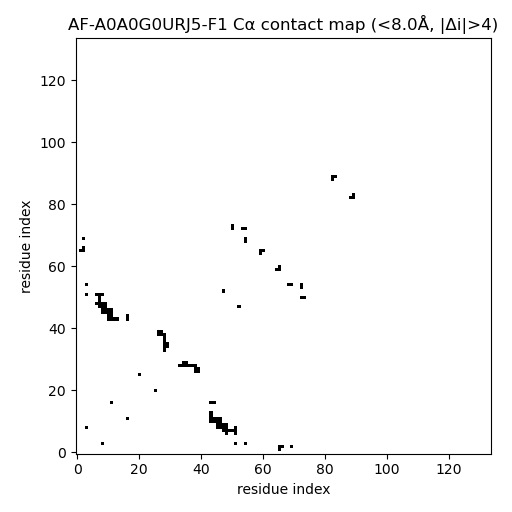0 74.69 92 LYS A CA 1
ATOM 742 C C . LYS A 1 92 ? -10.983 18.181 -2.775 1.00 74.69 92 LYS A C 1
ATOM 744 O O . LYS A 1 92 ? -11.594 18.301 -1.715 1.00 74.69 92 LYS A O 1
ATOM 749 N N . ILE A 1 93 ? -10.284 17.092 -3.095 1.00 70.69 93 ILE A N 1
ATOM 750 C CA . ILE A 1 93 ? -10.123 15.940 -2.198 1.00 70.69 93 ILE A CA 1
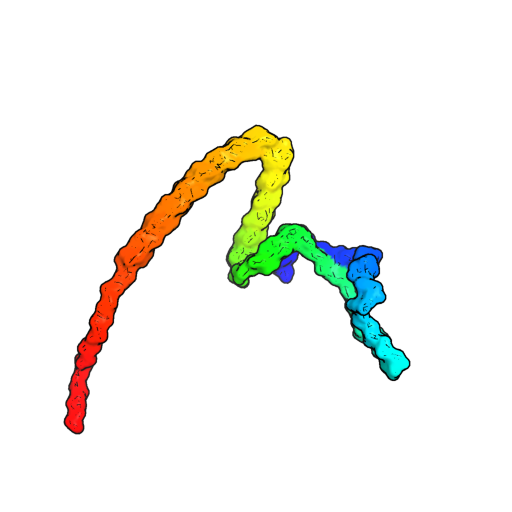ATOM 751 C C . ILE A 1 93 ? -9.298 16.321 -0.970 1.00 70.69 93 ILE A C 1
ATOM 753 O O . ILE A 1 93 ? -9.744 16.046 0.135 1.00 70.69 93 ILE A O 1
ATOM 757 N N . GLU A 1 94 ? -8.197 17.055 -1.119 1.00 77.38 94 GLU A N 1
ATOM 758 C CA . GLU A 1 94 ? -7.370 17.496 0.016 1.00 77.38 94 GLU A CA 1
ATOM 759 C C . GLU A 1 94 ? -8.163 18.370 1.010 1.00 77.38 94 GLU A C 1
ATOM 761 O O . GLU A 1 94 ? -8.053 18.234 2.233 1.00 77.38 94 GLU A O 1
ATOM 766 N N . LYS A 1 95 ? -9.046 19.238 0.494 1.00 80.69 95 LYS A N 1
ATOM 767 C CA . LYS A 1 95 ? -9.989 20.002 1.327 1.00 80.69 95 LYS A CA 1
ATOM 768 C C . LYS A 1 95 ? -10.991 19.096 2.055 1.00 80.69 95 LYS A C 1
ATOM 770 O O . LYS A 1 95 ? -11.307 19.365 3.214 1.00 80.69 95 LYS A O 1
ATOM 775 N N . MET A 1 96 ? -11.490 18.042 1.405 1.00 73.88 96 MET A N 1
ATOM 776 C CA . MET A 1 96 ? -12.386 17.069 2.045 1.00 73.88 96 MET A CA 1
ATOM 777 C C . MET A 1 96 ? -11.658 16.222 3.091 1.00 73.88 96 MET A C 1
ATOM 779 O O . MET A 1 96 ? -12.178 16.073 4.192 1.00 73.88 96 MET A O 1
ATOM 783 N N . GLU A 1 97 ? -10.457 15.723 2.802 1.00 70.56 97 GLU A N 1
ATOM 784 C CA . GLU A 1 97 ? -9.642 14.947 3.744 1.00 70.56 97 GLU A CA 1
ATOM 785 C C . GLU A 1 97 ? -9.364 15.730 5.024 1.00 70.56 97 GLU A C 1
ATOM 787 O O . GLU A 1 97 ? -9.538 15.194 6.116 1.00 70.56 97 GLU A O 1
ATOM 792 N N . LYS A 1 98 ? -9.020 17.023 4.926 1.00 78.12 98 LYS A N 1
ATOM 793 C CA . LYS A 1 98 ? -8.866 17.880 6.114 1.00 78.12 98 LYS A CA 1
ATOM 794 C C . LYS A 1 98 ? -10.138 17.930 6.965 1.00 78.12 98 LYS A C 1
ATOM 796 O O . LYS A 1 98 ? -10.047 17.859 8.189 1.00 78.12 98 LYS A O 1
ATOM 801 N N . LYS A 1 99 ? -11.315 18.005 6.335 1.00 76.06 99 LYS A N 1
ATOM 802 C CA . LYS A 1 99 ? -12.610 18.010 7.033 1.00 76.06 99 LYS A CA 1
ATOM 803 C C . LYS A 1 99 ? -12.923 16.654 7.681 1.00 76.06 99 LYS A C 1
ATOM 805 O O . LYS A 1 99 ? -13.335 16.619 8.836 1.00 76.06 99 LYS A O 1
ATOM 810 N N . TYR A 1 100 ? -12.692 15.546 6.976 1.00 73.62 100 TYR A N 1
ATOM 811 C CA . TYR A 1 100 ? -12.953 14.199 7.497 1.00 73.62 100 TYR A CA 1
ATOM 812 C C . TYR A 1 100 ? -11.962 13.777 8.579 1.00 73.62 100 TYR A C 1
ATOM 814 O O . TYR A 1 100 ? -12.375 13.185 9.567 1.00 73.62 100 TYR A O 1
ATOM 822 N N . ASN A 1 101 ? -10.678 14.118 8.457 1.00 72.00 101 ASN A N 1
ATOM 823 C CA . ASN A 1 101 ? -9.684 13.844 9.498 1.00 72.00 101 ASN A CA 1
ATOM 824 C C . ASN A 1 101 ? -10.037 14.534 10.822 1.00 72.00 101 ASN A C 1
ATOM 826 O O . ASN A 1 101 ? -9.780 13.983 11.892 1.00 72.00 101 ASN A O 1
ATOM 830 N N . TYR A 1 102 ? -10.651 15.719 10.759 1.00 75.00 102 TYR A N 1
ATOM 831 C CA . TYR A 1 102 ? -11.181 16.398 11.938 1.00 75.00 102 TYR A CA 1
ATOM 832 C C . TYR A 1 102 ? -12.347 15.615 12.562 1.00 75.00 102 TYR A C 1
ATOM 834 O O . TYR A 1 102 ? -12.296 15.281 13.744 1.00 75.00 102 TYR A O 1
ATOM 842 N N . GLN A 1 103 ? -13.338 15.231 11.753 1.00 71.25 103 GLN A N 1
ATOM 843 C CA . GLN A 1 103 ? -14.498 14.457 12.215 1.00 71.25 103 GLN A CA 1
ATOM 844 C C . GLN A 1 103 ? -14.111 13.068 12.746 1.00 71.25 103 GLN A C 1
ATOM 846 O O . GLN A 1 103 ? -14.635 12.617 13.757 1.00 71.25 103 GLN A O 1
ATOM 851 N N . LEU A 1 104 ? -13.160 12.386 12.106 1.00 74.69 104 LEU A N 1
ATOM 852 C CA . LEU A 1 104 ? -12.672 11.083 12.555 1.00 74.69 104 LEU A CA 1
ATOM 853 C C . LEU A 1 104 ? -11.927 11.178 13.886 1.00 74.69 104 LEU A C 1
ATOM 855 O O . LEU A 1 104 ? -12.107 10.301 14.728 1.00 74.69 104 LEU A O 1
ATOM 859 N N . LYS A 1 105 ? -11.132 12.236 14.111 1.00 75.44 105 LYS A N 1
ATOM 860 C CA . LYS A 1 105 ? -10.520 12.496 15.425 1.00 75.44 105 LYS A CA 1
ATOM 861 C C . LYS A 1 105 ? -11.580 12.670 16.507 1.00 75.44 105 LYS A C 1
ATOM 863 O O . LYS A 1 105 ? -11.449 12.086 17.576 1.00 75.44 105 LYS A O 1
ATOM 868 N N . GLU A 1 106 ? -12.621 13.438 16.214 1.00 75.50 106 GLU A N 1
ATOM 869 C CA . GLU A 1 106 ? -13.727 13.690 17.137 1.00 75.50 106 GLU A CA 1
ATOM 870 C C . GLU A 1 106 ? -14.472 12.394 17.491 1.00 75.50 106 GLU A C 1
ATOM 872 O O . GLU A 1 106 ? -14.656 12.082 18.667 1.00 75.50 106 GLU A O 1
ATOM 877 N N . VAL A 1 107 ? -14.783 11.562 16.492 1.00 78.19 107 VAL A N 1
ATOM 878 C CA . VAL A 1 107 ? -15.390 10.237 16.699 1.00 78.19 107 VAL A CA 1
ATOM 879 C C . VAL A 1 107 ? -14.486 9.325 17.533 1.00 78.19 107 VAL A C 1
ATOM 881 O O . VAL A 1 107 ? -14.976 8.645 18.433 1.00 78.19 107 VAL A O 1
ATOM 884 N N . PHE A 1 108 ? -13.174 9.311 17.278 1.00 73.56 108 PHE A N 1
AT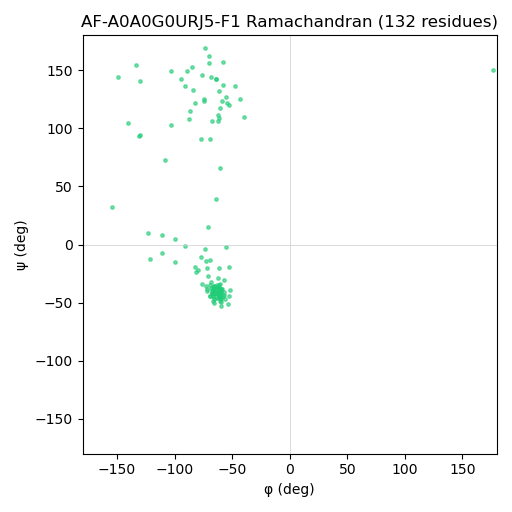OM 885 C CA . PHE A 1 108 ? -12.228 8.487 18.039 1.00 73.56 108 PHE A CA 1
ATOM 886 C C . PHE A 1 108 ? -12.108 8.930 19.502 1.00 73.56 108 PHE A C 1
ATOM 888 O O . PHE A 1 108 ? -11.980 8.088 20.391 1.00 73.56 108 PHE A O 1
ATOM 895 N N . GLU A 1 109 ? -12.161 10.235 19.766 1.00 79.25 109 GLU A N 1
ATOM 896 C CA . GLU A 1 109 ? -12.189 10.769 21.128 1.00 79.25 109 GLU A CA 1
ATOM 897 C C . GLU A 1 109 ?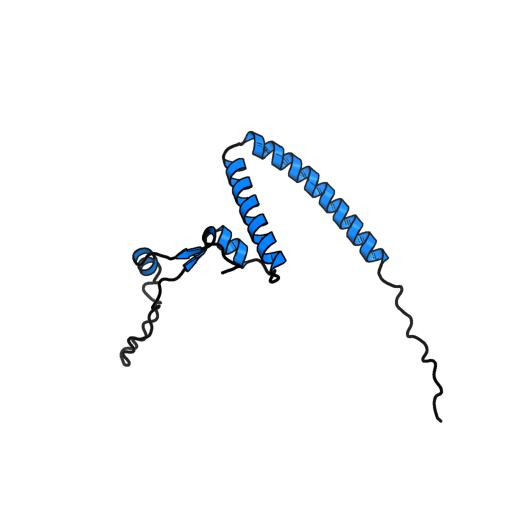 -13.492 10.405 21.850 1.00 79.25 109 GLU A C 1
ATOM 899 O O . GLU A 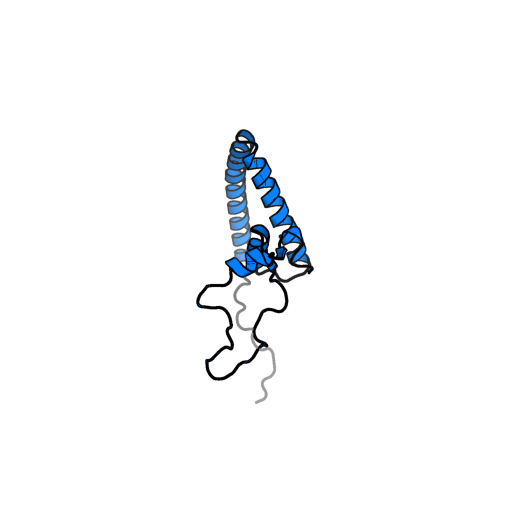1 109 ? -13.444 9.949 22.994 1.00 79.25 109 GLU A O 1
ATOM 904 N N . ILE A 1 110 ? -14.640 10.480 21.170 1.00 78.81 110 ILE A N 1
ATOM 905 C CA . ILE A 1 110 ? -15.926 10.017 21.717 1.00 78.81 110 ILE A CA 1
ATOM 906 C C . ILE A 1 110 ? -15.867 8.515 22.037 1.00 78.81 110 ILE A C 1
ATOM 908 O O . ILE A 1 110 ? -16.237 8.095 23.133 1.00 78.81 110 ILE A O 1
ATOM 912 N N . LEU A 1 111 ? -15.332 7.695 21.130 1.00 72.81 111 LEU A N 1
ATOM 913 C CA . LEU A 1 111 ? -15.150 6.254 21.343 1.00 72.81 111 LEU A CA 1
ATOM 914 C C . LEU A 1 111 ? -14.233 5.953 22.536 1.00 72.81 111 LEU A C 1
ATOM 916 O O . LEU A 1 111 ? -14.563 5.105 23.363 1.00 72.81 111 LEU A O 1
ATOM 920 N N . LYS A 1 112 ? -13.113 6.675 22.682 1.00 72.88 112 LYS A N 1
ATOM 921 C CA . LYS A 1 112 ? -12.242 6.563 23.866 1.00 72.88 112 LYS A CA 1
ATOM 922 C C . LYS A 1 112 ? -12.971 6.933 25.155 1.00 72.88 112 LYS A C 1
ATOM 924 O O . LYS A 1 112 ? -12.720 6.308 26.185 1.00 72.88 112 LYS A O 1
ATOM 929 N N . GLN A 1 113 ? -13.831 7.949 25.129 1.00 76.12 113 GLN A N 1
ATOM 930 C CA . GLN A 1 113 ? -14.621 8.349 26.295 1.00 76.12 113 GLN A CA 1
ATOM 931 C C . GLN A 1 113 ? -15.649 7.279 26.674 1.00 76.12 113 GLN A C 1
ATOM 933 O O . GLN A 1 113 ? -15.774 6.961 27.856 1.00 76.12 113 GLN A O 1
ATOM 938 N N . LEU A 1 114 ? -16.322 6.677 25.691 1.00 74.56 114 LEU A N 1
ATOM 939 C CA . LEU A 1 114 ? -17.253 5.569 25.914 1.00 74.56 114 LEU A CA 1
ATOM 940 C C . LEU A 1 114 ? -16.532 4.333 26.475 1.00 74.56 114 LEU A C 1
ATOM 942 O O . LEU A 1 114 ? -16.937 3.817 27.512 1.00 74.56 114 LEU A O 1
ATOM 946 N N . LEU A 1 115 ? -15.388 3.952 25.900 1.00 71.88 115 LEU A N 1
ATOM 947 C CA . LEU A 1 115 ? -14.559 2.843 26.396 1.00 71.88 115 LEU A CA 1
ATOM 948 C C . LEU A 1 115 ? -13.990 3.097 27.803 1.00 71.88 115 LEU A C 1
ATOM 950 O O . LEU A 1 115 ? -13.863 2.175 28.606 1.00 71.88 115 LEU A O 1
ATOM 954 N N . LYS A 1 116 ? -13.653 4.349 28.146 1.00 66.12 116 LYS A N 1
ATOM 955 C CA . LYS A 1 116 ? -13.247 4.713 29.517 1.00 66.12 116 LYS A CA 1
ATOM 956 C C . LYS A 1 116 ? -14.404 4.608 30.511 1.00 66.12 116 LYS A C 1
ATOM 958 O O . LYS A 1 116 ? -14.160 4.281 31.670 1.00 66.12 116 LYS A O 1
ATOM 963 N N . LYS A 1 117 ? -15.635 4.874 30.069 1.00 58.47 117 LYS A N 1
ATOM 964 C CA . LYS A 1 117 ? -16.854 4.786 30.887 1.00 58.47 117 LYS A CA 1
ATOM 965 C C . LYS A 1 117 ? -17.249 3.335 31.196 1.00 58.47 117 LYS A C 1
ATOM 967 O O . LYS A 1 117 ? -17.943 3.101 32.179 1.00 58.47 117 LYS A O 1
ATOM 972 N N . GLU A 1 118 ? -16.764 2.381 30.401 1.00 53.31 118 GLU A N 1
ATOM 973 C CA . GLU A 1 118 ? -17.020 0.941 30.533 1.00 53.31 118 GLU A CA 1
ATOM 974 C C . GLU A 1 118 ? -16.008 0.179 31.399 1.00 53.31 118 GLU A C 1
ATOM 976 O O . GLU A 1 118 ? -16.194 -1.019 31.607 1.00 53.31 118 GLU A O 1
ATOM 981 N N . LYS A 1 119 ? -14.963 0.818 31.954 1.00 46.31 119 LYS A N 1
ATOM 982 C CA . LYS A 1 119 ? -14.157 0.132 32.978 1.00 46.31 119 LYS A CA 1
ATOM 983 C C . LYS A 1 119 ? -15.078 -0.221 34.156 1.00 46.31 119 LYS A C 1
ATOM 985 O O . LYS A 1 119 ? -15.612 0.701 34.780 1.00 46.31 119 LYS A O 1
ATOM 990 N N . PRO A 1 120 ? -15.274 -1.514 34.483 1.00 49.94 120 PRO A N 1
ATOM 991 C CA . PRO A 1 120 ? -16.026 -1.892 35.667 1.00 49.94 120 PRO A CA 1
ATOM 992 C C . PRO A 1 120 ? -15.342 -1.253 36.872 1.00 49.94 120 PRO A C 1
ATOM 994 O O . PRO A 1 120 ? -14.111 -1.249 36.948 1.00 49.94 120 PRO A O 1
ATOM 997 N N . LYS A 1 121 ? -16.131 -0.701 37.801 1.00 54.88 121 LYS A N 1
ATOM 998 C CA . LYS A 1 121 ? -15.650 -0.357 39.146 1.00 54.88 121 LYS A CA 1
ATOM 999 C C . LYS A 1 121 ? -14.786 -1.521 39.624 1.00 54.88 121 LYS A C 1
ATOM 1001 O O . LYS A 1 121 ? -15.275 -2.646 39.580 1.00 54.88 121 LYS A O 1
ATOM 1006 N N . GLU A 1 122 ? -13.541 -1.249 40.016 1.00 59.41 122 GLU A N 1
ATOM 1007 C CA . GLU A 1 122 ? -12.623 -2.238 40.585 1.00 59.41 122 GLU A CA 1
ATOM 1008 C C . GLU A 1 122 ? -13.411 -3.166 41.519 1.00 59.41 122 GLU A C 1
ATOM 1010 O O . GLU A 1 122 ? -13.949 -2.724 42.540 1.00 59.41 122 GLU A O 1
ATOM 1015 N N . GLU A 1 123 ? -13.596 -4.425 41.103 1.00 57.12 123 GLU A N 1
ATOM 1016 C CA . GLU A 1 123 ? -14.308 -5.411 41.905 1.00 57.12 123 GLU A CA 1
ATOM 1017 C C . GLU A 1 123 ? -13.501 -5.581 43.191 1.00 57.12 123 GLU A C 1
ATOM 1019 O O . GLU A 1 123 ? -12.421 -6.172 43.187 1.00 57.12 123 GLU A O 1
ATOM 1024 N N . LYS A 1 124 ? -14.010 -5.031 44.301 1.00 62.81 124 LYS A N 1
ATOM 1025 C CA . LYS A 1 124 ? -13.507 -5.351 45.641 1.00 62.81 124 LYS A CA 1
ATOM 1026 C C . LYS A 1 124 ? -13.396 -6.879 45.731 1.00 62.81 124 LYS A C 1
ATOM 1028 O O . LYS A 1 124 ? -14.330 -7.550 45.279 1.00 62.81 124 LYS A O 1
ATOM 1033 N N . PRO A 1 125 ? -12.302 -7.437 46.283 1.00 64.50 125 PRO A N 1
ATOM 1034 C CA . PRO A 1 125 ? -12.122 -8.883 46.338 1.00 64.50 125 PRO A CA 1
ATOM 1035 C C . PRO A 1 125 ? -13.365 -9.511 46.973 1.00 64.50 125 PRO A C 1
ATOM 1037 O O . PRO A 1 125 ? -13.749 -9.149 48.087 1.00 64.50 125 PRO A O 1
ATOM 1040 N N . LYS A 1 126 ? -14.042 -10.386 46.219 1.00 65.06 126 LYS A N 1
ATOM 1041 C CA . LYS A 1 126 ? -15.294 -11.017 46.648 1.00 65.06 126 LYS A CA 1
ATOM 1042 C C . LYS A 1 126 ? -15.015 -11.769 47.944 1.00 65.06 126 LYS A C 1
ATOM 1044 O O . LYS A 1 126 ? -14.116 -12.609 47.993 1.00 65.06 126 LYS A O 1
ATOM 1049 N N . THR A 1 127 ? -15.765 -11.453 48.997 1.00 63.31 127 THR A N 1
ATOM 1050 C CA . THR A 1 127 ? -15.738 -12.217 50.243 1.00 63.31 127 THR A CA 1
ATOM 1051 C C . THR A 1 127 ? -16.026 -13.675 49.904 1.00 63.31 127 THR A C 1
ATOM 1053 O O . THR A 1 127 ? -17.048 -13.985 49.295 1.00 63.31 127 THR A O 1
ATOM 1056 N N . GLN A 1 128 ? -15.102 -14.574 50.249 1.00 64.12 128 GLN A N 1
ATOM 1057 C CA . GLN A 1 128 ? -15.309 -16.007 50.073 1.00 64.12 128 GLN A CA 1
ATOM 1058 C C . GLN A 1 128 ? -16.503 -16.433 50.931 1.00 64.12 128 GLN A C 1
ATOM 1060 O O . GLN A 1 128 ? -16.433 -16.399 52.159 1.00 64.12 128 GLN A O 1
ATOM 1065 N N . ILE A 1 129 ? -17.601 -16.814 50.280 1.00 64.06 129 ILE A N 1
ATOM 1066 C CA . ILE A 1 129 ? -18.750 -17.434 50.935 1.00 64.06 129 ILE A CA 1
ATOM 1067 C C . ILE A 1 129 ? -18.474 -18.937 50.961 1.00 64.06 129 ILE A C 1
ATOM 1069 O O . ILE A 1 129 ? -18.493 -19.595 49.924 1.00 64.06 129 ILE A O 1
ATOM 1073 N N . GLY A 1 130 ? -18.171 -19.467 52.142 1.00 70.06 130 GLY A N 1
ATOM 1074 C CA . GLY A 1 130 ? -17.909 -20.888 52.350 1.00 70.06 130 GLY A CA 1
ATOM 1075 C C . GLY A 1 130 ? -17.507 -21.189 53.792 1.00 70.06 130 GLY A C 1
ATOM 1076 O O . GLY A 1 130 ? -16.932 -20.342 54.477 1.00 70.06 130 GLY A O 1
ATOM 1077 N N . PHE A 1 131 ? -17.832 -22.393 54.263 1.00 68.00 131 PHE A N 1
ATOM 1078 C CA . PHE A 1 131 ? -17.496 -22.852 55.608 1.00 68.00 131 PHE A CA 1
ATOM 1079 C C . PHE A 1 131 ? -16.000 -23.180 55.685 1.00 68.00 131 PHE A C 1
ATOM 1081 O O . PHE A 1 131 ? -15.495 -23.969 54.887 1.00 68.00 131 PHE A O 1
ATOM 1088 N N . ARG A 1 132 ? -15.287 -22.574 56.640 1.00 68.44 132 ARG A N 1
ATOM 1089 C CA . ARG A 1 132 ? -13.899 -22.937 56.950 1.00 68.44 132 ARG A CA 1
ATOM 1090 C C . ARG A 1 132 ? -13.925 -24.082 57.968 1.00 68.44 132 ARG A C 1
ATOM 1092 O O . ARG A 1 132 ? -14.423 -23.850 59.071 1.00 68.44 132 ARG A O 1
ATOM 1099 N N . PRO A 1 133 ? -13.452 -25.297 57.638 1.00 61.50 133 PRO A N 1
ATOM 1100 C CA . PRO A 1 133 ? -13.256 -26.320 58.657 1.00 61.50 133 PRO A CA 1
ATOM 1101 C C . PRO A 1 133 ? -12.177 -25.845 59.642 1.00 61.50 133 PRO A C 1
ATOM 1103 O O . PRO A 1 133 ? -11.243 -25.146 59.245 1.00 61.50 133 PRO A O 1
ATOM 1106 N N . LYS A 1 134 ? -12.386 -26.159 60.925 1.00 53.06 134 LYS A N 1
ATOM 1107 C CA . LYS A 1 134 ? -11.462 -25.852 62.025 1.00 53.06 134 LYS A CA 1
ATOM 1108 C C . LYS A 1 134 ? -10.146 -26.602 61.883 1.00 53.06 134 LYS A C 1
ATOM 1110 O O . LYS A 1 134 ? -10.204 -27.777 61.462 1.00 53.06 134 LYS A O 1
#

pLDDT: mean 71.56, std 12.97, range [39.97, 88.5]

Mean predicted aligned error: 16.84 Å

Sequence (134 aa):
MERFPNDFMFQLTKEEFENLIFQFGTSNLMSQFVISSHGGTRKLPYAFTEQGVAMLSSVLNSKRAILVNIQIIRTFTKLRELLATNTKLRIKIEKMEKKYNYQLKEVFEILKQLLKKEKPKEEKPKTQIGFRPK